Protein AF-E0SFG4-F1 (afdb_monomer_lite)

pLDDT: mean 90.08, std 9.23, range [49.88, 97.44]

Sequence (89 aa):
MGDEPGRRNFANGTIARVTENPIVVEQVEKHDKTIALKGDLPQAVKQAVVQALLKEGDIARTLLKDPQVMASYVELIFDMMKQRSRATQ

Secondary structure (DSSP, 8-state):
---HHHHHHHHHHHHHHHTT-HHHHHHHHHS-HHHHTTTTHHHHHHHHHHHHTTTSHHHHHHHHH-HHHHHHHHHHHHHHHHHHHHHT-

Structure (mmCIF, N/CA/C/O backbone):
data_AF-E0SFG4-F1
#
_entry.id   AF-E0SFG4-F1
#
loop_
_atom_site.group_PDB
_atom_site.id
_atom_site.type_symbol
_atom_site.label_atom_id
_atom_site.label_alt_id
_atom_site.label_comp_id
_atom_site.label_asym_id
_atom_site.label_entity_id
_atom_site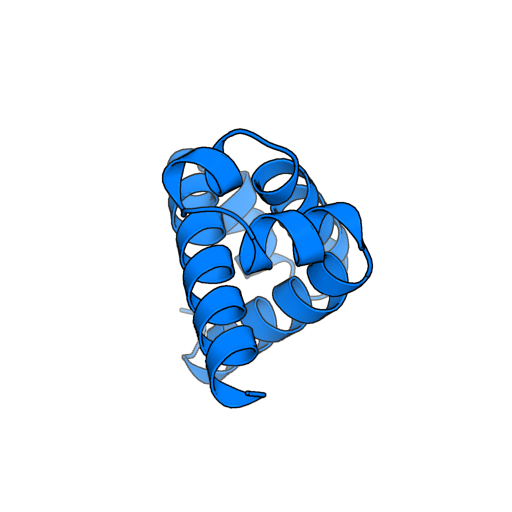.label_seq_id
_atom_site.pdbx_PDB_ins_code
_atom_site.Cartn_x
_atom_site.Cartn_y
_atom_site.Cartn_z
_atom_site.occupancy
_atom_site.B_iso_or_equiv
_atom_site.auth_seq_id
_atom_site.auth_comp_id
_atom_site.auth_asym_id
_atom_site.auth_atom_id
_atom_site.pdbx_PDB_model_num
ATOM 1 N N . MET A 1 1 ? 15.429 -14.566 -9.054 1.00 49.88 1 MET A N 1
ATOM 2 C CA . MET A 1 1 ? 14.454 -14.855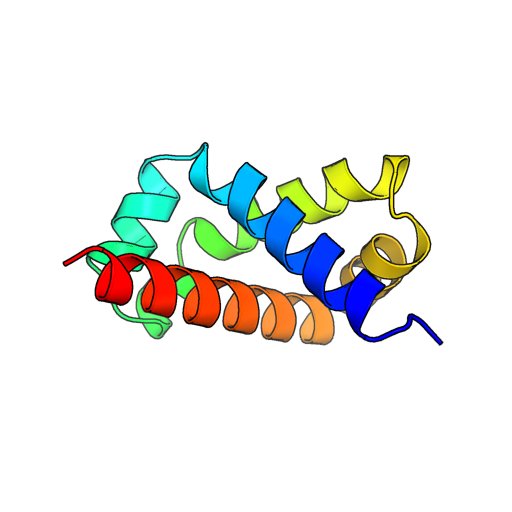 -7.981 1.00 49.88 1 MET A CA 1
ATOM 3 C C . MET A 1 1 ? 14.797 -13.931 -6.830 1.00 49.88 1 MET A C 1
ATOM 5 O O . MET A 1 1 ? 15.937 -13.977 -6.396 1.00 49.88 1 MET A O 1
ATOM 9 N N . GLY A 1 2 ? 13.891 -13.037 -6.425 1.00 59.97 2 GLY A N 1
ATOM 10 C CA . GLY A 1 2 ? 14.140 -12.158 -5.278 1.00 59.97 2 GLY A CA 1
ATOM 11 C C . GLY A 1 2 ? 14.257 -12.994 -4.008 1.00 59.97 2 GLY A C 1
ATOM 12 O O . GLY A 1 2 ? 13.382 -13.815 -3.725 1.00 59.97 2 GLY A O 1
ATOM 13 N N . ASP A 1 3 ? 15.354 -12.826 -3.289 1.00 74.62 3 ASP A N 1
ATOM 14 C CA . ASP A 1 3 ? 15.628 -13.486 -2.023 1.00 74.62 3 ASP A CA 1
ATOM 15 C C . ASP A 1 3 ? 14.597 -13.077 -0.952 1.00 74.62 3 ASP A C 1
ATOM 17 O O . ASP A 1 3 ? 13.912 -12.052 -1.034 1.00 74.62 3 ASP A O 1
ATOM 21 N N . GLU A 1 4 ? 14.408 -13.934 0.050 1.00 77.69 4 GLU A N 1
ATOM 22 C CA . GLU A 1 4 ? 13.440 -13.705 1.128 1.00 77.69 4 GLU A CA 1
ATOM 23 C C . GLU A 1 4 ? 13.674 -12.398 1.917 1.00 77.69 4 GLU A C 1
ATOM 25 O O . GLU A 1 4 ? 12.690 -11.696 2.176 1.00 77.69 4 GLU A O 1
ATOM 30 N N . PRO A 1 5 ? 14.925 -11.994 2.224 1.00 83.44 5 PRO A N 1
ATOM 31 C CA . PRO A 1 5 ? 15.220 -10.679 2.794 1.00 83.44 5 PRO A CA 1
ATOM 32 C C . PRO A 1 5 ? 14.757 -9.509 1.915 1.00 83.44 5 PRO A C 1
ATOM 34 O O . PRO A 1 5 ? 14.098 -8.598 2.418 1.00 83.44 5 PRO A O 1
ATOM 37 N N . GLY A 1 6 ? 15.024 -9.549 0.604 1.00 85.19 6 GLY A N 1
ATOM 38 C CA . GLY A 1 6 ? 14.604 -8.502 -0.333 1.00 85.19 6 GLY A CA 1
ATOM 39 C C . GLY A 1 6 ? 13.086 -8.292 -0.358 1.00 85.19 6 GLY A C 1
ATOM 40 O O . GLY A 1 6 ? 12.605 -7.162 -0.268 1.00 85.19 6 GLY A O 1
ATOM 41 N N . ARG A 1 7 ? 12.309 -9.383 -0.379 1.00 86.81 7 ARG A N 1
ATOM 42 C CA . ARG A 1 7 ? 10.834 -9.319 -0.344 1.00 86.81 7 ARG A CA 1
ATOM 43 C C . ARG A 1 7 ? 10.300 -8.726 0.963 1.00 86.81 7 ARG A C 1
ATOM 45 O O . ARG A 1 7 ? 9.367 -7.926 0.936 1.00 86.81 7 ARG A O 1
ATOM 52 N N . ARG A 1 8 ? 10.899 -9.086 2.103 1.00 89.69 8 ARG A N 1
ATOM 53 C CA . ARG A 1 8 ? 10.528 -8.529 3.416 1.00 89.69 8 ARG A CA 1
ATOM 54 C C . ARG A 1 8 ? 10.840 -7.036 3.502 1.00 89.69 8 ARG A C 1
ATOM 56 O O . ARG A 1 8 ? 10.010 -6.272 3.988 1.00 89.69 8 ARG A O 1
ATOM 63 N N . ASN A 1 9 ? 11.999 -6.613 2.999 1.00 91.38 9 ASN A N 1
ATOM 64 C CA . ASN A 1 9 ? 12.389 -5.203 2.969 1.00 91.38 9 ASN A CA 1
ATOM 65 C C . ASN A 1 9 ? 11.426 -4.370 2.116 1.00 91.38 9 ASN A C 1
ATOM 67 O O . ASN A 1 9 ? 10.987 -3.312 2.565 1.00 91.38 9 ASN A O 1
ATOM 71 N N . PHE A 1 10 ? 11.010 -4.894 0.962 1.00 92.69 10 PHE A N 1
ATOM 72 C CA . PHE A 1 10 ? 10.026 -4.245 0.096 1.00 92.69 10 PHE A CA 1
ATOM 73 C C . PHE A 1 10 ? 8.665 -4.062 0.794 1.00 92.69 10 P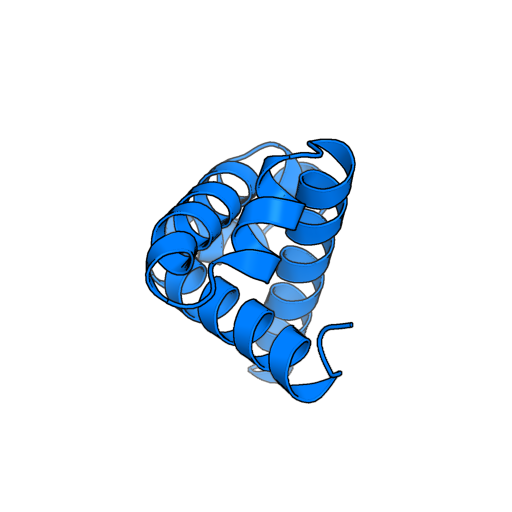HE A C 1
ATOM 75 O O . PHE A 1 10 ? 8.083 -2.971 0.781 1.00 92.69 10 PHE A O 1
ATOM 82 N N . ALA A 1 11 ? 8.174 -5.108 1.470 1.00 94.62 11 ALA A N 1
ATOM 83 C CA . ALA A 1 11 ? 6.937 -5.043 2.251 1.00 94.62 11 ALA A CA 1
ATOM 84 C C . ALA A 1 11 ? 7.040 -4.040 3.410 1.00 94.62 11 ALA A C 1
ATOM 86 O O . ALA A 1 11 ? 6.147 -3.217 3.602 1.00 94.62 11 ALA A O 1
ATOM 87 N N . ASN A 1 12 ? 8.160 -4.037 4.136 1.00 94.50 12 ASN A N 1
ATOM 88 C CA . ASN A 1 12 ? 8.412 -3.081 5.213 1.00 94.50 12 ASN A CA 1
ATOM 89 C C . ASN A 1 12 ? 8.452 -1.635 4.710 1.00 94.50 12 ASN A C 1
ATOM 91 O O . ASN A 1 12 ? 7.831 -0.766 5.318 1.00 94.50 12 ASN A O 1
ATOM 95 N N . GLY A 1 13 ? 9.133 -1.386 3.589 1.00 94.44 13 GLY A N 1
ATOM 96 C CA . GLY A 1 13 ? 9.165 -0.073 2.949 1.00 94.44 13 GLY A CA 1
ATOM 97 C C . GLY A 1 13 ? 7.790 0.362 2.442 1.00 94.44 13 GLY A C 1
ATOM 98 O O . GLY A 1 13 ? 7.451 1.540 2.502 1.00 94.44 13 GLY A O 1
ATOM 99 N N . THR A 1 14 ? 6.966 -0.578 1.977 1.00 95.94 14 THR A N 1
ATOM 100 C CA . THR A 1 14 ? 5.573 -0.299 1.601 1.00 95.94 14 THR A CA 1
ATOM 101 C C . THR A 1 14 ? 4.749 0.107 2.816 1.00 95.94 14 THR A C 1
ATOM 103 O O . THR A 1 14 ? 4.106 1.149 2.771 1.00 95.94 14 THR A O 1
ATOM 106 N N . ILE A 1 15 ? 4.813 -0.655 3.913 1.00 96.25 15 ILE A N 1
ATOM 107 C CA . ILE A 1 15 ? 4.093 -0.328 5.152 1.00 96.25 15 ILE A CA 1
ATOM 108 C C . ILE A 1 15 ? 4.499 1.055 5.653 1.00 96.25 15 ILE A C 1
ATOM 110 O O . ILE A 1 15 ? 3.615 1.855 5.922 1.00 96.25 15 ILE A O 1
ATOM 114 N N . ALA A 1 16 ? 5.802 1.356 5.707 1.00 95.56 16 ALA A N 1
ATOM 115 C CA . ALA A 1 16 ? 6.299 2.649 6.172 1.00 95.56 16 ALA A CA 1
ATOM 116 C C . ALA A 1 16 ? 5.668 3.827 5.409 1.00 95.56 16 ALA A C 1
ATOM 118 O O . ALA A 1 16 ? 5.188 4.766 6.034 1.00 95.56 16 ALA A O 1
ATOM 119 N N . ARG A 1 17 ? 5.589 3.735 4.074 1.00 94.94 17 ARG A N 1
ATOM 120 C CA . ARG A 1 17 ? 4.960 4.765 3.228 1.00 94.94 17 ARG A CA 1
ATOM 121 C C . ARG A 1 17 ? 3.446 4.828 3.418 1.00 94.94 17 ARG A C 1
ATOM 123 O O . ARG A 1 17 ? 2.868 5.902 3.472 1.00 94.94 17 ARG A O 1
ATOM 130 N N . VAL A 1 18 ? 2.784 3.676 3.515 1.00 95.06 18 VAL A N 1
ATOM 131 C CA . VAL A 1 18 ? 1.323 3.613 3.677 1.00 95.06 18 VAL A CA 1
ATOM 132 C C . VAL A 1 18 ? 0.889 4.159 5.042 1.00 95.06 18 VAL A C 1
ATOM 134 O O . VAL A 1 18 ? -0.148 4.811 5.132 1.00 95.06 18 VAL A O 1
ATOM 137 N N . THR A 1 19 ? 1.696 3.962 6.090 1.00 94.69 19 THR A N 1
ATOM 138 C CA . THR A 1 19 ? 1.430 4.493 7.437 1.00 94.69 19 THR A CA 1
ATOM 139 C C . THR A 1 19 ? 1.584 6.009 7.555 1.00 94.69 19 THR A C 1
ATOM 141 O O . THR A 1 19 ? 1.149 6.575 8.551 1.00 94.69 19 THR A O 1
ATOM 144 N N . GLU A 1 20 ? 2.151 6.686 6.551 1.00 93.88 20 GLU A N 1
ATOM 145 C CA . GLU A 1 20 ? 2.158 8.157 6.492 1.00 93.88 20 GLU A CA 1
ATOM 146 C C . GLU A 1 20 ? 0.753 8.727 6.234 1.00 93.88 20 GLU A C 1
ATOM 148 O O . GLU A 1 20 ? 0.501 9.898 6.515 1.00 93.88 20 GLU A O 1
ATOM 153 N N . ASN A 1 21 ? -0.179 7.912 5.721 1.00 93.44 21 ASN A N 1
ATOM 154 C CA . ASN A 1 21 ? -1.564 8.311 5.513 1.00 93.44 21 ASN A CA 1
ATOM 155 C C . ASN A 1 21 ? -2.431 7.947 6.740 1.00 93.44 21 ASN A C 1
ATOM 157 O O . ASN A 1 21 ? -2.750 6.767 6.928 1.00 93.44 21 ASN A O 1
ATOM 161 N N . PRO A 1 22 ? -2.887 8.932 7.541 1.00 92.81 22 PRO A N 1
ATOM 162 C CA . PRO A 1 22 ? -3.663 8.666 8.752 1.00 92.81 22 PRO A CA 1
ATOM 163 C C . PRO A 1 22 ? -5.021 8.010 8.470 1.00 92.81 22 PRO A C 1
ATOM 165 O O . PRO A 1 22 ? -5.484 7.224 9.290 1.00 92.81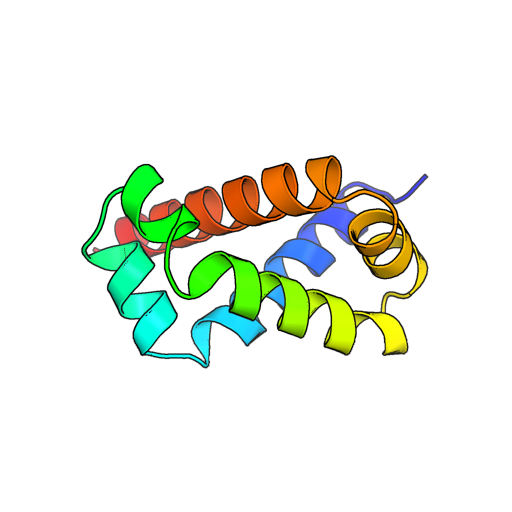 22 PRO A O 1
ATOM 168 N N . ILE A 1 23 ? -5.628 8.263 7.303 1.00 93.38 23 ILE A N 1
ATOM 169 C CA . ILE A 1 23 ? -6.896 7.631 6.903 1.00 93.38 23 ILE A CA 1
ATOM 170 C C . ILE A 1 23 ? -6.695 6.122 6.752 1.00 93.38 23 ILE A C 1
ATOM 172 O O . ILE A 1 23 ? -7.508 5.329 7.218 1.00 93.38 23 ILE A O 1
ATOM 176 N N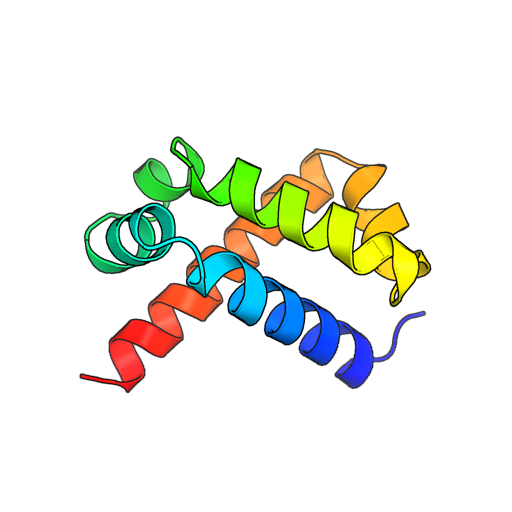 . VAL A 1 24 ? -5.581 5.711 6.143 1.00 94.75 24 VAL A N 1
ATOM 177 C CA . VAL A 1 24 ? -5.274 4.291 5.941 1.00 94.75 24 VAL A CA 1
ATOM 178 C C . VAL A 1 24 ? -4.932 3.608 7.261 1.00 94.75 24 VAL A C 1
ATOM 180 O O . VAL A 1 24 ? -5.367 2.481 7.491 1.00 94.75 24 VAL A O 1
ATOM 183 N N . VAL A 1 25 ? -4.190 4.283 8.143 1.00 94.62 25 VAL A N 1
ATOM 184 C CA . VAL A 1 25 ? -3.913 3.772 9.494 1.00 94.62 25 VAL A CA 1
ATOM 185 C C . VAL A 1 25 ? -5.222 3.533 10.244 1.00 94.62 25 VAL A C 1
ATOM 187 O O . VAL A 1 25 ? -5.470 2.415 10.692 1.00 94.62 25 VAL A O 1
ATOM 190 N N . GLU A 1 26 ? -6.101 4.535 10.289 1.00 93.38 26 GLU A N 1
ATOM 191 C CA . GLU A 1 26 ? -7.413 4.418 10.923 1.00 93.38 26 GLU A CA 1
ATOM 192 C C . GLU A 1 26 ? -8.241 3.279 10.317 1.00 93.38 26 GLU A C 1
ATOM 194 O O . GLU A 1 26 ? -8.822 2.471 11.045 1.00 93.38 26 GLU A O 1
ATOM 199 N N . GLN A 1 27 ? -8.263 3.177 8.988 1.00 91.88 27 GLN A N 1
ATOM 200 C CA . GLN A 1 27 ? -9.009 2.151 8.275 1.00 91.88 27 GLN A CA 1
ATOM 201 C C . GLN A 1 27 ? -8.532 0.740 8.645 1.00 91.88 27 GLN A C 1
ATOM 203 O O . GLN A 1 27 ? -9.349 -0.162 8.837 1.00 91.88 27 GLN A O 1
ATOM 208 N N . VAL A 1 28 ? -7.218 0.536 8.774 1.00 93.56 28 VAL A N 1
ATOM 209 C CA . VAL A 1 28 ? -6.649 -0.754 9.180 1.00 93.56 28 VAL A CA 1
ATOM 210 C C . VAL A 1 28 ? -6.902 -1.040 10.657 1.00 93.56 28 VAL A C 1
ATOM 212 O O . VAL A 1 28 ? -7.189 -2.180 11.023 1.00 93.56 28 VAL A O 1
ATOM 215 N N . GLU A 1 29 ? -6.823 -0.037 11.524 1.00 92.75 29 GLU A N 1
ATOM 216 C CA . GLU A 1 29 ? -7.024 -0.217 12.961 1.00 92.75 29 GLU A CA 1
ATOM 217 C C . GLU A 1 29 ? -8.486 -0.506 13.304 1.00 92.75 29 GLU A C 1
ATOM 219 O O . GLU A 1 29 ? -8.775 -1.497 13.985 1.00 92.75 29 GLU A O 1
ATOM 224 N N . LYS A 1 30 ? -9.408 0.303 12.778 1.00 91.75 30 LYS A N 1
ATOM 225 C CA . LYS A 1 30 ? -10.818 0.322 13.186 1.00 91.75 30 LYS A CA 1
ATOM 226 C C . LYS A 1 30 ? -11.729 -0.589 12.376 1.00 91.75 30 LYS A C 1
ATOM 228 O O . LYS A 1 30 ? -12.832 -0.881 12.834 1.00 91.75 30 LYS A O 1
ATOM 233 N N . HIS A 1 31 ? -11.308 -1.038 11.195 1.00 91.69 31 HIS A N 1
ATOM 234 C CA . HIS A 1 31 ? -12.164 -1.841 10.323 1.00 91.69 31 HIS A CA 1
ATOM 235 C C . HIS A 1 31 ? -11.609 -3.240 10.043 1.00 91.69 31 HIS A C 1
ATOM 237 O O . HIS A 1 31 ? -10.437 -3.561 10.284 1.00 91.69 31 HIS A O 1
ATOM 243 N N . ASP A 1 32 ? -12.509 -4.090 9.552 1.00 90.75 32 ASP A N 1
ATOM 244 C CA . ASP A 1 32 ? -12.199 -5.424 9.059 1.00 90.75 32 ASP A CA 1
ATOM 245 C C . ASP A 1 32 ? -11.595 -5.380 7.655 1.00 90.75 32 ASP A C 1
ATOM 247 O O . ASP A 1 32 ? -11.802 -4.439 6.882 1.00 90.75 32 ASP A O 1
ATOM 251 N N . LYS A 1 33 ? -10.890 -6.460 7.299 1.00 91.50 33 LYS A N 1
ATOM 252 C CA . LYS A 1 33 ? -10.181 -6.610 6.021 1.00 91.50 33 LYS A CA 1
ATOM 253 C C . LYS A 1 33 ? -11.072 -6.296 4.817 1.00 91.50 33 LYS A C 1
ATOM 255 O O . LYS A 1 33 ? -10.671 -5.564 3.923 1.00 91.50 33 LYS A O 1
ATOM 260 N N . THR A 1 34 ? -12.309 -6.782 4.807 1.00 91.31 34 THR A N 1
ATOM 261 C CA . THR A 1 34 ? -13.250 -6.588 3.689 1.00 91.31 34 THR A CA 1
ATOM 262 C C . THR A 1 34 ? -13.626 -5.124 3.449 1.00 91.31 34 THR A C 1
ATOM 264 O O . THR A 1 34 ? -13.887 -4.749 2.307 1.00 91.31 34 THR A O 1
ATOM 267 N N . ILE A 1 35 ? -13.645 -4.299 4.500 1.00 89.94 35 ILE A N 1
ATOM 268 C CA . ILE A 1 35 ? -13.895 -2.855 4.420 1.00 89.94 35 ILE A CA 1
ATOM 269 C C . ILE A 1 35 ? -12.600 -2.136 4.039 1.00 89.94 35 ILE A C 1
ATOM 271 O O . ILE A 1 35 ? -12.603 -1.266 3.168 1.00 89.94 35 ILE A O 1
ATOM 275 N N . ALA A 1 36 ? -11.476 -2.540 4.636 1.00 92.06 36 ALA A N 1
ATOM 276 C CA . ALA A 1 36 ? -10.165 -1.977 4.342 1.00 92.06 36 ALA A CA 1
ATOM 277 C C . ALA A 1 36 ? -9.794 -2.097 2.852 1.00 92.06 36 ALA A C 1
ATOM 279 O O . ALA A 1 36 ? -9.386 -1.129 2.212 1.00 92.06 36 ALA A O 1
ATOM 280 N N . LEU A 1 37 ? -10.037 -3.270 2.264 1.00 92.88 37 LEU A N 1
ATOM 281 C CA . LEU A 1 37 ? -9.762 -3.557 0.854 1.00 92.88 37 LEU A CA 1
ATOM 282 C C . LEU A 1 37 ? -10.686 -2.828 -0.134 1.00 92.88 37 LEU A C 1
ATOM 284 O O . LEU A 1 37 ? -10.429 -2.866 -1.334 1.00 92.88 37 LEU A O 1
ATOM 288 N N . LYS A 1 38 ? -11.756 -2.183 0.342 1.00 93.25 38 LYS A N 1
ATOM 289 C CA . LYS A 1 38 ? -12.691 -1.410 -0.492 1.00 93.25 38 LYS A CA 1
ATOM 290 C C . LYS A 1 38 ? -12.541 0.106 -0.354 1.00 93.25 38 LYS A C 1
ATOM 292 O O . LYS A 1 38 ? -13.179 0.821 -1.118 1.00 93.25 38 LYS A O 1
ATOM 297 N N . GLY A 1 39 ? -11.755 0.588 0.610 1.00 92.50 39 GLY A N 1
ATOM 298 C CA . GLY A 1 39 ? -11.496 2.024 0.784 1.00 92.50 39 GLY A CA 1
ATOM 299 C C . GLY A 1 39 ? -10.128 2.437 0.244 1.00 92.50 39 GLY A C 1
ATOM 300 O O . GLY A 1 39 ? -9.763 2.037 -0.858 1.00 92.50 39 GLY A O 1
ATOM 301 N N . ASP A 1 40 ? -9.369 3.218 1.014 1.00 95.19 40 ASP A N 1
ATOM 302 C CA . ASP A 1 40 ? -8.171 3.913 0.515 1.00 95.19 40 ASP A CA 1
ATOM 303 C C . ASP A 1 40 ? -6.888 3.069 0.536 1.00 95.19 40 ASP A C 1
ATOM 305 O O . ASP A 1 40 ? -5.936 3.353 -0.200 1.00 95.19 40 ASP A O 1
ATOM 309 N N . LEU A 1 41 ? -6.852 1.996 1.335 1.00 95.81 41 LEU A N 1
ATOM 310 C CA . LEU A 1 41 ? -5.681 1.125 1.461 1.00 95.81 41 LEU A CA 1
ATOM 311 C C . LEU A 1 41 ? -5.143 0.588 0.113 1.00 95.81 41 LEU A C 1
ATOM 313 O O . LEU A 1 41 ? -3.937 0.721 -0.118 1.00 95.81 41 LEU A O 1
ATOM 317 N N . PRO A 1 42 ? -5.954 0.022 -0.808 1.00 96.75 42 PRO A N 1
ATOM 318 C CA . PRO A 1 42 ? -5.450 -0.462 -2.095 1.00 96.75 42 PRO A CA 1
ATOM 319 C C . PRO A 1 42 ? -4.756 0.626 -2.918 1.00 96.75 42 PRO A C 1
ATOM 321 O O . PRO A 1 42 ? -3.715 0.380 -3.534 1.00 96.75 42 PRO A O 1
ATOM 324 N N . GLN A 1 43 ? -5.307 1.842 -2.918 1.00 96.19 43 GLN A N 1
ATOM 325 C CA . GLN A 1 43 ? -4.730 2.965 -3.647 1.00 96.19 43 GLN A CA 1
ATOM 326 C C . GLN A 1 43 ? -3.412 3.417 -3.014 1.00 96.19 43 GLN A C 1
ATOM 328 O O . GLN A 1 43 ? -2.434 3.619 -3.737 1.00 96.19 43 GLN A O 1
ATOM 333 N N . ALA A 1 44 ? -3.358 3.518 -1.685 1.00 96.75 44 ALA A N 1
ATOM 334 C CA . ALA A 1 44 ? -2.147 3.891 -0.963 1.00 96.75 44 ALA A CA 1
ATOM 335 C C . ALA A 1 44 ? -1.014 2.873 -1.175 1.00 96.75 44 ALA A C 1
ATOM 337 O O . ALA A 1 44 ? 0.118 3.254 -1.475 1.00 96.75 44 ALA A O 1
ATOM 338 N N . VAL A 1 45 ? -1.320 1.571 -1.116 1.00 96.75 45 VAL A N 1
ATOM 339 C CA . VAL A 1 45 ? -0.348 0.504 -1.405 1.00 96.75 45 VAL A CA 1
ATOM 340 C C . VAL A 1 45 ? 0.162 0.612 -2.840 1.00 96.75 45 VAL A C 1
ATOM 342 O O . VAL A 1 45 ? 1.371 0.572 -3.067 1.00 96.75 45 VAL A O 1
ATOM 345 N N . LYS A 1 46 ? -0.725 0.816 -3.822 1.00 95.81 46 LYS A N 1
ATOM 346 C CA . LYS A 1 46 ? -0.317 0.992 -5.222 1.00 95.81 46 LYS A CA 1
ATOM 347 C C . LYS A 1 46 ? 0.596 2.208 -5.399 1.00 95.81 46 LYS A C 1
ATOM 349 O O . LYS A 1 46 ? 1.600 2.107 -6.101 1.00 95.81 46 LYS A O 1
ATOM 354 N N . GLN A 1 47 ? 0.285 3.339 -4.766 1.00 95.38 47 GLN A N 1
ATOM 355 C CA . GLN A 1 47 ? 1.128 4.538 -4.803 1.00 95.38 47 GLN A CA 1
ATOM 356 C C . GLN A 1 47 ? 2.505 4.282 -4.179 1.00 95.38 47 GLN A C 1
ATOM 358 O O . GLN A 1 47 ? 3.517 4.637 -4.783 1.00 95.38 47 GLN A O 1
ATOM 363 N N . ALA A 1 48 ? 2.563 3.594 -3.037 1.00 95.06 48 ALA A N 1
ATOM 364 C CA . ALA A 1 48 ? 3.819 3.201 -2.403 1.00 95.06 48 ALA A CA 1
ATOM 365 C C . ALA A 1 48 ? 4.663 2.282 -3.307 1.00 95.06 48 ALA A C 1
ATOM 367 O O . ALA A 1 48 ? 5.876 2.469 -3.411 1.00 95.06 48 ALA A O 1
ATOM 368 N N . VAL A 1 49 ? 4.033 1.339 -4.019 1.00 94.62 49 VAL A N 1
ATOM 369 C CA . VAL A 1 49 ? 4.707 0.475 -5.006 1.00 94.62 49 VAL A CA 1
ATOM 370 C C . VAL A 1 49 ? 5.221 1.281 -6.203 1.00 94.62 49 VAL A C 1
ATOM 372 O O . VAL A 1 49 ? 6.348 1.064 -6.647 1.00 94.62 49 VAL A O 1
ATOM 375 N N . VAL A 1 50 ? 4.441 2.241 -6.710 1.00 93.44 50 VAL A N 1
ATOM 376 C CA . VAL A 1 50 ? 4.877 3.138 -7.794 1.00 93.44 50 VAL A CA 1
ATOM 377 C C . VAL A 1 50 ? 6.072 3.985 -7.358 1.00 93.44 50 VAL A C 1
ATOM 379 O O . VAL A 1 50 ? 7.027 4.113 -8.116 1.00 93.44 50 VAL A O 1
ATOM 382 N N . GLN A 1 51 ? 6.080 4.511 -6.133 1.00 90.50 51 GLN A N 1
ATOM 383 C CA . GLN A 1 51 ? 7.238 5.234 -5.597 1.00 90.50 51 GLN A CA 1
ATOM 384 C C . GLN A 1 51 ? 8.464 4.323 -5.425 1.00 90.50 51 GLN A C 1
ATOM 386 O O . GLN A 1 51 ? 9.598 4.753 -5.649 1.00 90.50 51 GLN A O 1
ATOM 391 N N . ALA A 1 52 ? 8.249 3.053 -5.071 1.00 88.94 52 ALA A N 1
ATOM 392 C CA . ALA A 1 52 ? 9.312 2.064 -4.948 1.00 88.94 52 ALA A CA 1
ATOM 393 C C . ALA A 1 52 ? 9.924 1.658 -6.301 1.00 88.94 52 ALA A C 1
ATOM 395 O O . ALA A 1 52 ? 11.057 1.186 -6.310 1.00 88.94 52 ALA A O 1
ATOM 396 N N . LEU A 1 53 ? 9.264 1.898 -7.446 1.00 86.94 53 LEU A N 1
ATOM 397 C CA . LEU A 1 53 ? 9.817 1.587 -8.778 1.00 86.94 53 LEU A CA 1
ATOM 398 C C . LEU A 1 53 ? 11.205 2.185 -9.021 1.00 86.94 53 LEU A C 1
ATOM 400 O O . LEU A 1 53 ? 12.021 1.568 -9.701 1.00 86.94 53 LEU A O 1
ATOM 404 N N . LEU A 1 54 ? 11.463 3.381 -8.486 1.00 78.25 54 LEU A N 1
ATOM 405 C CA . LEU A 1 54 ? 12.725 4.094 -8.688 1.00 78.25 54 LEU A CA 1
ATOM 406 C C . LEU A 1 54 ? 13.906 3.441 -7.954 1.00 78.25 54 LEU A C 1
ATOM 408 O O . LEU A 1 54 ? 15.051 3.675 -8.328 1.00 78.25 54 LEU A O 1
ATOM 412 N N . LYS A 1 55 ? 13.642 2.645 -6.910 1.00 75.25 55 LYS A N 1
ATOM 413 C CA . LYS A 1 55 ? 14.667 2.048 -6.034 1.00 75.25 55 LYS A CA 1
ATOM 414 C C . LYS A 1 55 ? 14.672 0.517 -6.059 1.00 75.25 55 LYS A C 1
ATOM 416 O O . LYS A 1 55 ? 15.717 -0.098 -5.903 1.00 75.25 55 LYS A O 1
ATOM 421 N N . GLU A 1 56 ? 13.512 -0.092 -6.268 1.00 77.81 56 GLU A N 1
ATOM 422 C CA . GLU A 1 56 ? 13.232 -1.523 -6.104 1.00 77.81 56 GLU A CA 1
ATOM 423 C C . GLU A 1 56 ? 12.475 -2.044 -7.346 1.00 77.81 56 GLU A C 1
ATOM 425 O O . GLU A 1 56 ? 11.437 -2.710 -7.269 1.00 77.81 56 GLU A O 1
ATOM 430 N N . GLY A 1 57 ? 12.986 -1.661 -8.522 1.00 80.12 57 GLY A N 1
ATOM 431 C CA . GLY A 1 57 ? 12.267 -1.697 -9.796 1.00 80.12 57 GLY A CA 1
ATOM 432 C C . GLY A 1 57 ? 11.707 -3.060 -10.202 1.00 80.12 57 GLY A C 1
ATOM 433 O O . GLY A 1 57 ? 10.601 -3.111 -10.730 1.00 80.12 57 GLY A O 1
ATOM 434 N N . ASP A 1 58 ? 12.403 -4.166 -9.941 1.00 86.50 58 ASP A N 1
ATOM 435 C CA . ASP A 1 58 ? 11.962 -5.487 -10.413 1.00 86.50 58 ASP A CA 1
ATOM 436 C C . ASP A 1 58 ? 10.745 -6.026 -9.646 1.00 86.50 58 ASP A C 1
ATOM 438 O O . ASP A 1 58 ? 9.807 -6.556 -10.254 1.00 86.50 58 ASP A O 1
ATOM 442 N N . ILE A 1 59 ? 10.711 -5.839 -8.321 1.00 87.62 59 ILE A N 1
ATOM 443 C CA . ILE A 1 59 ? 9.571 -6.247 -7.486 1.00 87.62 59 ILE A CA 1
ATOM 444 C C . ILE A 1 59 ? 8.369 -5.360 -7.810 1.00 87.62 59 ILE A C 1
ATOM 446 O O . ILE A 1 59 ? 7.290 -5.865 -8.124 1.00 87.62 59 ILE A O 1
ATOM 450 N N . ALA A 1 60 ? 8.571 -4.041 -7.833 1.00 90.12 60 ALA A N 1
ATOM 451 C CA . ALA A 1 60 ? 7.505 -3.094 -8.131 1.00 90.12 60 ALA A CA 1
ATOM 452 C C . ALA A 1 60 ? 6.918 -3.290 -9.542 1.00 90.12 60 ALA A C 1
ATOM 454 O O . ALA A 1 60 ? 5.699 -3.276 -9.711 1.00 90.12 60 ALA A O 1
ATOM 455 N N . ARG A 1 61 ? 7.754 -3.559 -10.557 1.00 91.50 61 ARG A N 1
ATOM 456 C CA . ARG A 1 61 ? 7.288 -3.889 -11.916 1.00 91.50 61 ARG A CA 1
ATOM 457 C C . ARG A 1 61 ? 6.450 -5.160 -11.945 1.00 91.50 61 ARG A C 1
ATOM 459 O O . ARG A 1 61 ? 5.473 -5.202 -12.681 1.00 91.50 61 ARG A O 1
ATOM 466 N N . THR A 1 62 ? 6.826 -6.184 -11.184 1.00 91.31 62 THR A N 1
ATOM 467 C CA . THR A 1 62 ? 6.067 -7.442 -11.123 1.00 91.31 62 THR A CA 1
ATOM 468 C C . THR A 1 62 ? 4.672 -7.202 -10.553 1.00 91.31 62 THR A C 1
ATOM 470 O O . THR A 1 62 ? 3.688 -7.591 -11.173 1.00 91.31 62 THR A O 1
ATOM 473 N N . LEU A 1 63 ? 4.584 -6.479 -9.433 1.00 92.75 63 LEU A N 1
ATOM 474 C CA . LEU A 1 63 ? 3.309 -6.133 -8.801 1.00 92.75 63 LEU A CA 1
ATOM 475 C C . LEU A 1 63 ? 2.410 -5.301 -9.725 1.00 92.75 63 LEU A C 1
ATOM 477 O O . LEU A 1 63 ? 1.205 -5.509 -9.767 1.00 92.75 63 LEU A O 1
ATOM 481 N N . LEU A 1 64 ? 2.978 -4.357 -10.477 1.00 92.81 64 LEU A N 1
ATOM 482 C CA . LEU A 1 64 ? 2.200 -3.469 -11.347 1.00 92.81 64 LEU A CA 1
ATOM 483 C C . LEU A 1 64 ? 1.732 -4.124 -12.653 1.00 92.81 64 LEU A C 1
ATOM 485 O O . LEU A 1 64 ? 0.791 -3.623 -13.265 1.00 92.81 64 LEU A O 1
ATOM 489 N N . LYS A 1 65 ? 2.380 -5.208 -13.092 1.00 95.06 65 LYS A N 1
ATOM 490 C CA . LYS A 1 65 ? 2.016 -5.931 -14.321 1.00 95.06 65 LYS A CA 1
ATOM 491 C C . LYS A 1 65 ? 0.776 -6.805 -14.158 1.00 95.06 65 LYS A C 1
ATOM 493 O O . LYS A 1 65 ? 0.087 -7.036 -15.145 1.00 95.06 65 LYS A O 1
ATOM 498 N N . ASP A 1 66 ? 0.511 -7.286 -12.947 1.00 94.31 66 ASP A N 1
ATOM 499 C CA . ASP A 1 66 ? -0.585 -8.208 -12.669 1.00 94.31 66 ASP A CA 1
ATOM 500 C C . ASP A 1 66 ? -1.491 -7.650 -11.553 1.00 94.31 66 ASP A C 1
ATOM 502 O O . ASP A 1 66 ? -1.106 -7.640 -10.378 1.00 94.31 66 ASP A O 1
ATOM 506 N N . PRO A 1 67 ? -2.712 -7.194 -11.894 1.00 92.50 67 PRO A N 1
ATOM 507 C CA . PRO A 1 67 ? -3.673 -6.687 -10.921 1.00 92.50 67 PRO A CA 1
ATOM 508 C C . PRO A 1 67 ? -4.054 -7.695 -9.830 1.00 92.50 67 PRO A C 1
ATOM 510 O O . PRO A 1 67 ? -4.345 -7.276 -8.710 1.00 92.50 67 PRO A O 1
ATOM 513 N N . GLN A 1 68 ? -4.045 -9.001 -10.119 1.00 94.19 68 GLN A N 1
ATOM 514 C CA . GLN A 1 68 ? -4.341 -10.031 -9.120 1.00 94.19 68 GLN A CA 1
ATOM 515 C C . GLN A 1 68 ? -3.191 -10.163 -8.122 1.00 94.19 68 GLN A C 1
ATOM 517 O O . GLN A 1 68 ? -3.426 -10.271 -6.919 1.00 94.19 68 GLN A O 1
ATOM 522 N N . VAL A 1 69 ? -1.945 -10.086 -8.594 1.00 94.50 69 VAL A N 1
ATOM 523 C CA . VAL A 1 69 ? -0.770 -10.084 -7.710 1.00 94.50 69 VAL A CA 1
ATOM 524 C C . VAL A 1 69 ? -0.744 -8.812 -6.859 1.00 94.50 69 VAL A C 1
ATOM 526 O O . VAL A 1 69 ? -0.469 -8.895 -5.662 1.00 94.50 69 VAL A O 1
ATOM 529 N N . MET A 1 70 ? -1.090 -7.652 -7.429 1.00 96.81 70 MET A N 1
ATOM 530 C CA . MET A 1 70 ? -1.262 -6.419 -6.654 1.00 96.81 70 MET A CA 1
ATOM 531 C C . MET A 1 70 ? -2.340 -6.579 -5.577 1.00 96.81 70 MET A C 1
ATOM 533 O O . MET A 1 70 ? -2.096 -6.211 -4.434 1.00 96.81 70 MET A O 1
ATOM 537 N N . ALA A 1 71 ? -3.504 -7.147 -5.902 1.00 95.06 71 ALA A N 1
ATOM 538 C CA . ALA A 1 71 ? -4.575 -7.368 -4.928 1.00 95.06 71 ALA A CA 1
ATOM 539 C C . ALA A 1 71 ? -4.117 -8.261 -3.761 1.00 95.06 71 ALA A C 1
ATOM 541 O O . ALA A 1 71 ? -4.239 -7.861 -2.603 1.00 95.06 71 ALA A O 1
ATOM 542 N N . SER A 1 72 ? -3.482 -9.401 -4.053 1.00 96.38 72 SER A N 1
ATOM 543 C CA . SER A 1 72 ? -2.889 -10.276 -3.030 1.00 96.38 72 SER A CA 1
ATOM 544 C C . SER A 1 72 ? -1.825 -9.562 -2.191 1.00 96.38 72 SER A C 1
ATOM 546 O O . SER A 1 72 ? -1.679 -9.819 -0.997 1.00 96.38 72 SER A O 1
ATOM 548 N N . TYR A 1 73 ? -1.078 -8.641 -2.798 1.00 97.00 73 TYR A N 1
ATOM 549 C CA . TYR A 1 73 ? -0.093 -7.838 -2.087 1.00 97.00 73 TYR A CA 1
ATOM 550 C C . TYR A 1 73 ? -0.740 -6.807 -1.152 1.00 97.00 73 TYR A C 1
ATOM 552 O O . TYR A 1 73 ? -0.295 -6.660 -0.017 1.00 97.00 73 TYR A O 1
ATOM 560 N N . VAL A 1 74 ? -1.821 -6.142 -1.571 1.00 97.44 74 VAL A N 1
ATOM 561 C CA . VAL A 1 74 ? -2.610 -5.253 -0.698 1.00 97.44 74 VAL A CA 1
ATOM 562 C C . VAL A 1 74 ? 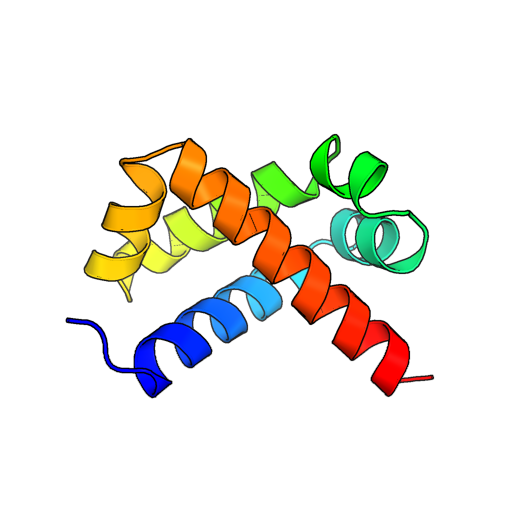-3.130 -6.021 0.518 1.00 97.44 74 VAL A C 1
ATOM 564 O O . VAL A 1 74 ? -3.041 -5.529 1.643 1.00 97.44 74 VAL A O 1
ATOM 567 N N . GLU A 1 75 ? -3.623 -7.242 0.310 1.00 96.81 75 GLU A N 1
ATOM 568 C CA . GLU A 1 75 ? -4.069 -8.118 1.392 1.00 96.81 75 GLU A CA 1
ATOM 569 C C . GLU A 1 75 ? -2.958 -8.460 2.385 1.00 96.81 75 GLU A C 1
ATOM 571 O O . GLU A 1 75 ? -3.166 -8.354 3.593 1.00 96.81 75 GLU A O 1
ATOM 576 N N . LEU A 1 76 ? -1.773 -8.815 1.885 1.00 96.31 76 LEU A N 1
ATOM 577 C CA . LEU A 1 76 ? -0.604 -9.075 2.723 1.00 96.31 76 LEU A CA 1
ATOM 578 C C . LEU A 1 76 ? -0.230 -7.844 3.561 1.00 96.31 76 LEU A C 1
ATOM 580 O O . LEU A 1 76 ? 0.048 -7.969 4.754 1.00 96.31 76 LEU A O 1
ATOM 584 N N . ILE A 1 77 ? -0.237 -6.654 2.954 1.00 97.19 77 ILE A N 1
ATOM 585 C CA . ILE A 1 77 ? 0.079 -5.404 3.652 1.00 97.19 77 ILE A CA 1
ATOM 586 C C . ILE A 1 77 ? -0.952 -5.110 4.745 1.00 97.19 77 ILE A C 1
ATOM 588 O O . ILE A 1 77 ? -0.553 -4.768 5.858 1.00 97.19 77 ILE A O 1
ATOM 592 N N . PHE A 1 78 ? -2.247 -5.315 4.474 1.00 96.50 78 PHE A N 1
ATOM 593 C CA . PHE A 1 78 ? -3.289 -5.219 5.499 1.00 96.50 78 PHE A CA 1
ATOM 594 C C . PHE A 1 78 ? -2.981 -6.136 6.688 1.00 96.50 78 PHE A C 1
ATOM 596 O O . PHE A 1 78 ? -2.953 -5.678 7.831 1.00 96.50 78 PHE A O 1
ATOM 603 N N . ASP A 1 79 ? -2.719 -7.419 6.423 1.00 95.75 79 ASP A N 1
ATOM 604 C CA . ASP A 1 79 ? -2.507 -8.418 7.472 1.00 95.75 79 ASP A CA 1
ATOM 605 C C . ASP A 1 79 ? -1.273 -8.075 8.324 1.00 95.75 79 ASP A C 1
ATOM 607 O O . ASP A 1 79 ? -1.325 -8.134 9.554 1.00 95.75 79 ASP A O 1
ATOM 611 N N . MET A 1 80 ? -0.183 -7.624 7.694 1.00 95.12 80 MET A N 1
ATOM 612 C CA . MET A 1 80 ? 1.025 -7.178 8.394 1.00 95.12 80 MET A CA 1
ATOM 613 C C . MET A 1 80 ? 0.791 -5.917 9.236 1.00 95.12 80 MET A C 1
ATOM 615 O O . MET A 1 80 ? 1.281 -5.832 10.364 1.00 95.12 80 MET A O 1
ATOM 619 N N . MET A 1 81 ? 0.048 -4.935 8.720 1.00 94.69 81 MET A N 1
ATOM 620 C CA . MET A 1 81 ? -0.296 -3.725 9.473 1.00 94.69 81 MET A CA 1
ATOM 621 C C . MET A 1 81 ? -1.201 -4.052 10.667 1.00 94.69 81 MET A C 1
ATOM 623 O O . MET A 1 81 ? -0.938 -3.586 11.775 1.00 94.69 81 MET A O 1
ATOM 627 N N . LYS A 1 82 ? -2.205 -4.921 10.485 1.00 93.50 82 LYS A N 1
ATOM 628 C CA . LYS A 1 82 ? -3.105 -5.364 11.560 1.00 93.50 82 LYS A CA 1
ATOM 629 C C . LYS A 1 82 ? -2.367 -6.150 12.646 1.00 93.50 82 LYS A C 1
ATOM 631 O O . LYS A 1 82 ? -2.680 -6.026 13.827 1.00 93.50 82 LYS A O 1
ATOM 636 N N . GLN A 1 83 ? -1.376 -6.959 12.271 1.00 92.62 83 GLN A N 1
ATOM 637 C CA . GLN A 1 83 ? -0.521 -7.649 13.240 1.00 92.62 83 GLN A CA 1
ATOM 638 C C . GLN A 1 83 ? 0.297 -6.658 14.077 1.00 92.62 83 GLN A C 1
ATOM 640 O O . GLN A 1 83 ? 0.364 -6.805 15.295 1.00 92.62 83 GLN A O 1
ATOM 645 N N . ARG A 1 84 ? 0.866 -5.615 13.456 1.00 88.94 84 ARG A N 1
ATOM 646 C CA . ARG A 1 84 ? 1.619 -4.568 14.172 1.00 88.94 84 ARG A CA 1
ATOM 647 C C . ARG A 1 84 ? 0.736 -3.753 15.112 1.00 88.94 84 ARG A C 1
ATOM 649 O O . ARG A 1 84 ? 1.129 -3.524 16.252 1.00 88.94 84 ARG A O 1
ATOM 656 N N . SER A 1 85 ? -0.466 -3.374 14.677 1.00 84.56 85 SER A N 1
ATOM 657 C CA . SER A 1 85 ? -1.392 -2.604 15.518 1.00 84.56 85 SER A CA 1
ATOM 658 C C . SER A 1 85 ? -1.842 -3.385 16.758 1.00 84.56 85 SER A C 1
ATOM 660 O O . SER A 1 85 ? -2.126 -2.788 17.791 1.00 84.56 85 SER A O 1
ATOM 662 N N . ARG A 1 86 ? -1.892 -4.722 16.676 1.00 82.75 86 ARG A N 1
ATOM 663 C CA . ARG A 1 86 ? -2.170 -5.609 17.818 1.00 82.75 86 ARG A CA 1
ATOM 664 C C . ARG A 1 86 ? -0.964 -5.806 18.732 1.00 82.75 86 ARG A C 1
ATOM 666 O O . ARG A 1 86 ? -1.153 -5.964 19.924 1.00 82.75 86 ARG A O 1
ATOM 673 N N . ALA A 1 87 ? 0.253 -5.808 18.189 1.00 74.81 87 ALA A N 1
ATOM 674 C CA . ALA A 1 87 ? 1.481 -5.981 18.970 1.00 74.81 87 ALA A CA 1
ATOM 675 C C . ALA A 1 87 ? 1.884 -4.733 19.782 1.00 74.81 87 ALA A C 1
ATOM 677 O O . ALA A 1 87 ? 2.776 -4.817 20.619 1.00 74.81 87 ALA A O 1
ATOM 678 N N . THR A 1 88 ? 1.262 -3.584 19.503 1.00 60.31 88 THR A N 1
ATOM 679 C CA . THR A 1 88 ? 1.531 -2.301 20.178 1.00 60.31 88 THR A CA 1
ATOM 680 C C . THR A 1 88 ? 0.463 -1.958 21.234 1.00 60.31 88 THR A C 1
ATOM 682 O O . THR A 1 88 ? 0.510 -0.877 21.815 1.00 60.31 88 THR A O 1
ATOM 685 N N . GLN A 1 89 ? -0.500 -2.861 21.465 1.00 52.41 89 GLN A N 1
ATOM 686 C CA . GLN A 1 89 ? -1.517 -2.801 22.528 1.00 52.41 89 GLN A CA 1
ATOM 687 C C . GLN A 1 89 ? -1.138 -3.737 23.673 1.00 52.41 89 GLN A C 1
ATOM 689 O O . GLN A 1 89 ? -1.426 -3.369 24.831 1.00 52.41 89 GLN A O 1
#

Radius of gyration: 12.5 Å; chains: 1; bounding box: 30×24×37 Å

Foldseek 3Di:
DDDPVLVVVLLVQLLVQLVVDVVLLCCLAPDDPVSSLVDCLLVSSLVSLVVCCVPSVPVSVVLVVDVVSSSVSSSVSSVVSNVVSVVVD

Organism: Dickeya dadantii (strain 3937) (NCBI:txid198628)